Protein AF-A0A7V1NS88-F1 (afdb_monomer)

Mean predicted aligned error: 7.19 Å

Nearest PDB structures (foldseek):
  8sye-assembly1_A  TM=9.086E-01  e=4.274E-04  Thermus thermophilus HB27
  7ya2-assembly1_F  TM=7.480E-01  e=1.067E-02  Staphylococcus aureus subsp. aureus str. Newman

Structure (mmCIF, N/CA/C/O backbone):
data_AF-A0A7V1NS88-F1
#
_entry.id   AF-A0A7V1NS88-F1
#
loop_
_atom_site.group_PDB
_atom_site.id
_atom_site.type_symbol
_atom_site.label_atom_id
_atom_site.label_alt_id
_atom_site.label_comp_id
_atom_site.label_asym_id
_atom_site.label_entity_id
_atom_site.label_seq_id
_atom_site.pdbx_PDB_ins_code
_atom_site.Cartn_x
_atom_site.Cartn_y
_atom_site.Cartn_z
_atom_site.occupancy
_atom_site.B_iso_or_equiv
_atom_site.auth_seq_id
_atom_site.auth_comp_i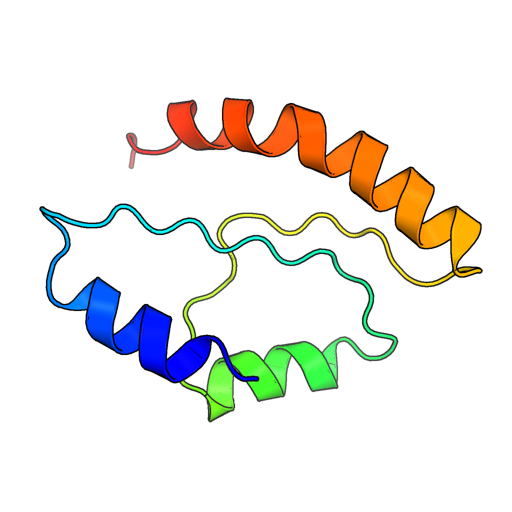d
_atom_site.auth_asym_id
_atom_site.auth_atom_id
_atom_site.pdbx_PDB_model_num
ATOM 1 N N . MET A 1 1 ? -4.840 -10.582 2.189 1.00 60.06 1 MET A N 1
ATOM 2 C CA . MET A 1 1 ? -3.975 -9.492 2.695 1.00 60.06 1 MET A CA 1
ATOM 3 C C . MET A 1 1 ? -3.836 -9.656 4.210 1.00 60.06 1 MET A C 1
ATOM 5 O O . MET A 1 1 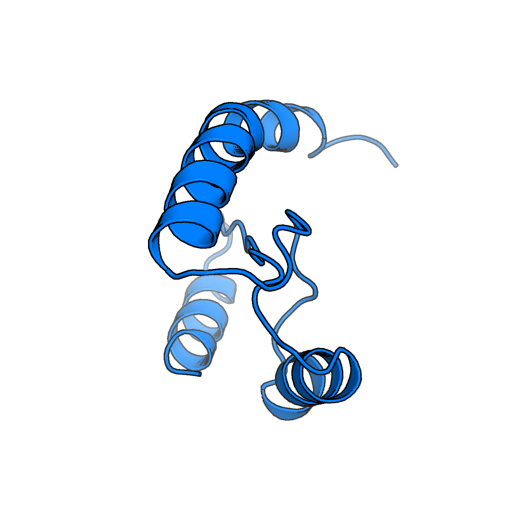? -4.858 -9.773 4.869 1.00 60.06 1 MET A O 1
ATOM 9 N N . LYS A 1 2 ? -2.616 -9.752 4.764 1.00 79.94 2 LYS A N 1
ATOM 10 C CA . LYS A 1 2 ? -2.396 -10.100 6.190 1.00 79.94 2 LYS A CA 1
ATOM 11 C C . LYS A 1 2 ? -2.671 -8.950 7.173 1.00 79.94 2 LYS A C 1
ATOM 13 O O . LYS A 1 2 ? -2.866 -9.204 8.352 1.00 79.94 2 LYS A O 1
ATOM 18 N N . ALA A 1 3 ? -2.696 -7.707 6.690 1.00 87.50 3 ALA A N 1
ATOM 19 C CA . ALA A 1 3 ? -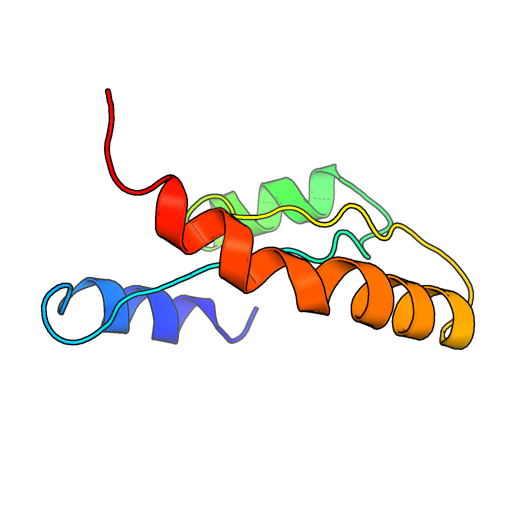2.839 -6.520 7.533 1.00 87.50 3 ALA A CA 1
ATOM 20 C C . ALA A 1 3 ? -4.286 -6.235 7.980 1.00 87.50 3 ALA A C 1
ATOM 22 O O . ALA A 1 3 ? -4.475 -5.609 9.015 1.00 87.50 3 ALA A O 1
ATOM 23 N N . ALA A 1 4 ? -5.303 -6.711 7.247 1.00 89.69 4 ALA A N 1
ATOM 24 C CA . ALA A 1 4 ? -6.702 -6.349 7.506 1.00 89.69 4 ALA A CA 1
ATOM 25 C C . ALA A 1 4 ? -7.202 -6.670 8.928 1.00 89.69 4 ALA A C 1
ATOM 27 O O . ALA A 1 4 ? -7.788 -5.784 9.550 1.00 89.69 4 ALA A O 1
ATOM 28 N N . PRO A 1 5 ? -6.932 -7.857 9.508 1.00 92.00 5 PRO A N 1
ATOM 29 C CA . PRO A 1 5 ? -7.325 -8.134 10.890 1.00 92.00 5 PRO A CA 1
ATOM 30 C C . PRO A 1 5 ? -6.645 -7.205 11.905 1.00 92.00 5 PRO A C 1
ATOM 32 O O . PRO A 1 5 ? -7.281 -6.789 12.865 1.00 92.00 5 PRO A O 1
ATOM 35 N N . ILE A 1 6 ? -5.376 -6.850 11.669 1.00 92.38 6 ILE A N 1
ATOM 36 C CA . ILE A 1 6 ? -4.602 -5.965 12.552 1.00 92.38 6 ILE A CA 1
ATOM 37 C C . ILE A 1 6 ? -5.175 -4.547 12.505 1.00 92.38 6 ILE A C 1
ATOM 39 O O . ILE A 1 6 ? -5.448 -3.967 13.549 1.00 92.38 6 ILE A O 1
ATOM 43 N N . MET A 1 7 ? -5.425 -4.015 11.305 1.00 92.25 7 MET A N 1
ATOM 44 C CA . MET A 1 7 ? -6.020 -2.684 11.139 1.00 92.25 7 MET A CA 1
ATOM 45 C C . MET A 1 7 ? -7.408 -2.594 11.774 1.00 92.25 7 MET A C 1
ATOM 47 O O . MET A 1 7 ? -7.720 -1.619 12.458 1.00 92.25 7 MET A O 1
ATOM 51 N N . ARG A 1 8 ? -8.229 -3.639 11.596 1.00 92.44 8 ARG A N 1
ATOM 52 C CA . ARG A 1 8 ? -9.555 -3.728 12.217 1.00 92.44 8 ARG A CA 1
ATOM 53 C C . ARG A 1 8 ? -9.465 -3.694 13.743 1.00 92.44 8 ARG A C 1
ATOM 55 O O . ARG A 1 8 ? -10.283 -3.031 14.372 1.00 92.44 8 ARG A O 1
ATOM 62 N N . GLU A 1 9 ? -8.492 -4.384 14.335 1.00 95.12 9 GLU A N 1
ATOM 63 C CA . GLU A 1 9 ? -8.307 -4.369 15.788 1.00 95.12 9 GLU A CA 1
ATOM 64 C C . GLU A 1 9 ? -7.799 -3.010 16.281 1.00 95.12 9 GLU A C 1
ATOM 66 O O . GLU A 1 9 ? -8.385 -2.431 17.191 1.00 95.12 9 GLU A O 1
ATOM 71 N N . MET A 1 10 ? -6.779 -2.449 15.627 1.00 94.44 10 MET A N 1
ATOM 72 C CA . MET A 1 10 ? -6.234 -1.129 15.966 1.00 94.44 10 MET A CA 1
ATOM 73 C C . MET A 1 10 ? -7.289 -0.019 15.855 1.00 94.44 10 MET A C 1
ATOM 75 O O . MET A 1 10 ? -7.269 0.928 16.638 1.00 94.44 10 MET A O 1
ATOM 79 N N . ALA A 1 11 ? -8.246 -0.138 14.926 1.00 91.81 11 ALA A N 1
ATOM 80 C CA . ALA A 1 11 ? -9.306 0.852 14.728 1.00 91.81 11 ALA A CA 1
ATOM 81 C C . ALA A 1 11 ? -10.266 0.972 15.925 1.00 91.81 11 ALA A C 1
ATOM 83 O O . ALA A 1 11 ? -10.936 1.994 16.064 1.00 91.81 11 ALA A O 1
ATOM 84 N N . LYS A 1 12 ? -10.318 -0.032 16.812 1.00 95.38 12 LYS A N 1
ATOM 85 C CA . LYS A 1 12 ? -11.107 0.024 18.053 1.00 95.38 12 LYS A CA 1
ATOM 86 C C . LYS A 1 12 ? -10.493 0.946 19.113 1.00 95.38 12 LYS A C 1
ATOM 88 O O . LYS A 1 12 ? -11.198 1.334 20.040 1.00 95.38 12 LYS A O 1
ATOM 93 N N . TYR A 1 13 ? -9.218 1.318 18.966 1.00 96.56 13 TYR A N 1
ATOM 94 C CA . TYR A 1 13 ? -8.459 2.113 19.936 1.00 96.56 13 TYR A CA 1
ATOM 95 C C . TYR A 1 13 ? -7.881 3.390 19.290 1.00 96.56 13 TYR A C 1
ATOM 97 O O . TYR A 1 13 ? -6.663 3.572 19.234 1.00 96.56 13 TYR A O 1
ATOM 105 N N . PRO A 1 14 ? -8.729 4.316 18.802 1.00 91.38 14 PRO A N 1
ATOM 106 C CA . PRO A 1 14 ? -8.289 5.492 18.040 1.00 91.38 14 PRO A CA 1
ATOM 107 C C . PRO A 1 14 ? -7.477 6.511 18.857 1.00 91.38 14 PRO A C 1
ATOM 109 O O . PRO A 1 14 ? -6.848 7.396 18.286 1.00 91.38 14 PRO A O 1
ATOM 112 N N . HIS A 1 15 ? -7.496 6.415 20.190 1.00 94.06 15 HIS A N 1
ATOM 113 C CA . HIS A 1 15 ? -6.669 7.243 21.075 1.00 94.06 15 HIS A CA 1
ATOM 114 C C . HIS A 1 15 ? -5.268 6.661 21.309 1.00 94.06 15 HIS A C 1
ATOM 116 O O . HIS A 1 15 ? -4.389 7.378 21.780 1.00 94.06 15 HIS A O 1
ATOM 122 N N . GLU A 1 16 ? -5.062 5.383 20.982 1.00 96.06 16 GLU A N 1
ATOM 123 C CA . GLU A 1 16 ? -3.790 4.673 21.157 1.00 96.06 16 GLU A CA 1
ATOM 124 C C . GLU A 1 16 ? -3.056 4.499 19.825 1.00 96.06 16 GLU A C 1
ATOM 126 O O . GLU A 1 16 ? -1.828 4.584 19.780 1.00 96.06 16 GLU A O 1
ATOM 131 N N . PHE A 1 17 ? -3.800 4.298 18.732 1.00 93.38 17 PHE A N 1
ATOM 132 C CA . PHE A 1 17 ? -3.234 4.058 17.410 1.00 93.38 17 PHE A CA 1
ATOM 133 C C . PHE A 1 17 ? -3.732 5.063 16.374 1.00 93.38 17 PHE A C 1
ATOM 135 O O . PHE A 1 17 ? -4.906 5.085 16.007 1.00 93.38 17 PHE A O 1
ATOM 142 N N . GLU A 1 18 ? -2.793 5.826 15.820 1.00 90.06 18 GLU A N 1
ATOM 143 C CA . GLU A 1 18 ? -2.984 6.541 14.562 1.00 90.06 18 GLU A CA 1
ATOM 144 C C . GLU A 1 18 ? -2.593 5.611 13.407 1.00 90.06 18 GLU A C 1
ATOM 146 O O . GLU A 1 18 ? -1.478 5.086 13.360 1.00 90.06 18 GLU A O 1
ATOM 151 N N . GLN A 1 19 ? -3.523 5.379 12.482 1.00 89.12 19 GLN A N 1
ATOM 152 C CA . GLN A 1 19 ? -3.306 4.513 11.327 1.00 89.12 19 GLN A CA 1
ATOM 153 C C . GLN A 1 19 ? -3.179 5.356 10.063 1.00 89.12 19 GLN A C 1
ATOM 155 O O . GLN A 1 19 ? -4.001 6.234 9.821 1.00 89.12 19 GLN A O 1
ATOM 160 N N . LEU A 1 20 ? -2.164 5.053 9.252 1.00 89.19 20 LEU A N 1
ATOM 161 C CA . LEU A 1 20 ? -1.988 5.613 7.917 1.00 89.19 20 LEU A CA 1
ATOM 162 C C . LEU A 1 20 ? -1.799 4.466 6.926 1.00 89.19 20 LEU A C 1
ATOM 164 O O . LEU A 1 20 ? -0.805 3.735 6.983 1.00 89.19 20 LEU A O 1
ATOM 168 N N . LEU A 1 21 ? -2.749 4.310 6.014 1.00 89.25 21 LEU A N 1
ATOM 169 C CA . LEU A 1 21 ? -2.733 3.289 4.984 1.00 89.25 21 LEU A CA 1
ATOM 170 C C . LEU A 1 21 ? -2.161 3.858 3.683 1.00 89.25 21 LEU A C 1
ATOM 172 O O . LEU A 1 21 ? -2.765 4.700 3.020 1.00 89.25 21 LEU A O 1
ATOM 176 N N . VAL A 1 22 ? -0.995 3.350 3.285 1.00 89.81 22 VAL A N 1
ATOM 177 C CA . VAL A 1 22 ? -0.313 3.754 2.051 1.00 89.81 22 VAL A CA 1
ATOM 178 C C . VAL A 1 22 ? -0.355 2.617 1.038 1.00 89.81 22 VAL A C 1
ATOM 180 O O . VAL A 1 22 ? 0.157 1.527 1.290 1.00 89.81 22 VAL A O 1
ATOM 183 N N . HIS A 1 23 ? -0.933 2.878 -0.131 1.00 88.56 23 HIS A N 1
ATOM 184 C CA . HIS A 1 23 ? -0.983 1.935 -1.241 1.00 88.56 23 HIS A CA 1
ATOM 185 C C . HIS A 1 23 ? 0.034 2.323 -2.320 1.00 88.56 23 HIS A C 1
ATOM 187 O O . HIS A 1 23 ? -0.060 3.383 -2.941 1.00 88.56 23 HIS A O 1
ATOM 193 N N . THR A 1 24 ? 1.006 1.447 -2.583 1.00 89.94 24 THR A N 1
ATOM 194 C CA . THR A 1 24 ? 2.114 1.737 -3.511 1.00 89.94 24 THR A CA 1
ATOM 195 C C . THR A 1 24 ? 1.682 1.796 -4.976 1.00 89.94 24 THR A C 1
ATOM 197 O O . THR A 1 24 ? 2.304 2.498 -5.767 1.00 89.94 24 THR A O 1
ATOM 200 N N . GLY A 1 25 ? 0.602 1.104 -5.351 1.00 86.81 25 GLY A N 1
ATOM 201 C CA . GLY A 1 25 ? 0.104 1.085 -6.732 1.00 86.81 25 GLY A CA 1
ATOM 202 C C . GLY A 1 25 ? 0.855 0.114 -7.648 1.00 86.81 25 GLY A C 1
ATOM 203 O O . GLY A 1 25 ? 0.963 0.378 -8.836 1.00 86.81 25 GLY A O 1
ATOM 204 N N . GLN A 1 26 ? 1.405 -0.980 -7.109 1.00 81.69 26 GLN A N 1
ATOM 205 C CA . GLN A 1 26 ? 2.197 -1.971 -7.864 1.00 81.69 26 GLN A CA 1
ATOM 206 C C . GLN A 1 26 ? 1.360 -3.113 -8.484 1.00 81.69 26 GLN A C 1
ATOM 208 O O . GLN A 1 26 ? 1.919 -4.096 -8.970 1.00 81.69 26 GLN A O 1
ATOM 213 N N . HIS A 1 27 ? 0.025 -3.029 -8.460 1.00 71.69 27 HIS A N 1
ATOM 214 C CA . HIS A 1 27 ? -0.845 -4.063 -9.028 1.00 71.69 27 HIS A CA 1
ATOM 215 C C . HIS A 1 27 ? -1.091 -3.840 -10.526 1.00 71.69 27 HIS A C 1
ATOM 217 O O . HIS A 1 27 ? -1.316 -2.718 -10.962 1.00 71.69 27 HIS A O 1
ATOM 223 N N . TYR A 1 28 ? -1.067 -4.930 -11.300 1.00 55.44 28 TYR A N 1
ATOM 224 C CA . TYR A 1 28 ? -1.298 -4.921 -12.752 1.00 55.44 28 TYR A CA 1
ATOM 225 C C . TYR A 1 28 ? -2.772 -4.731 -13.146 1.00 55.44 28 TYR A C 1
ATOM 227 O O . TYR A 1 28 ? -3.045 -4.421 -14.300 1.00 55.44 28 TYR A O 1
ATOM 235 N N . ASP A 1 29 ? -3.706 -4.921 -12.208 1.00 65.75 29 ASP A N 1
ATOM 236 C CA . ASP A 1 29 ? -5.142 -4.770 -12.446 1.00 65.75 29 ASP A CA 1
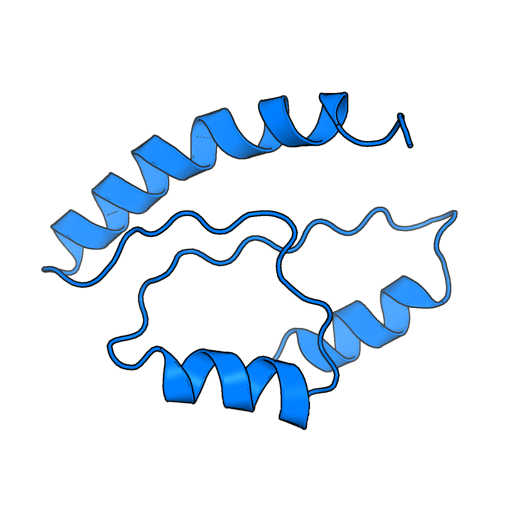ATOM 237 C C . ASP A 1 29 ? -5.792 -3.934 -11.328 1.00 65.75 29 ASP A C 1
ATOM 239 O O . ASP A 1 29 ? -5.848 -4.334 -10.157 1.00 65.75 29 ASP A O 1
ATOM 243 N N . ASP A 1 30 ? -6.288 -2.756 -11.704 1.00 60.72 30 ASP A N 1
ATOM 244 C CA . ASP A 1 30 ? -7.010 -1.831 -10.828 1.00 60.72 30 ASP A CA 1
ATOM 245 C C . ASP A 1 30 ? -8.306 -2.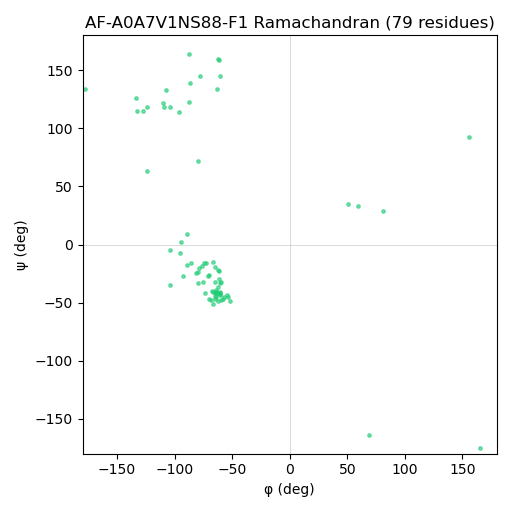445 -10.275 1.00 60.72 30 ASP A C 1
ATOM 247 O O . ASP A 1 30 ? -8.713 -2.119 -9.152 1.00 60.72 30 ASP A O 1
ATOM 251 N N . ASN A 1 31 ? -8.947 -3.361 -11.014 1.00 62.72 31 ASN A N 1
ATOM 252 C CA . ASN A 1 31 ? -10.133 -4.066 -10.525 1.00 62.72 31 ASN A CA 1
ATOM 253 C C . ASN A 1 31 ? -9.784 -4.995 -9.367 1.00 62.72 31 ASN A C 1
ATOM 255 O O . ASN A 1 31 ? -10.519 -5.041 -8.380 1.00 62.72 31 ASN A O 1
ATOM 259 N N . MET A 1 32 ? -8.644 -5.680 -9.442 1.00 65.19 32 MET A N 1
ATOM 260 C CA . MET A 1 32 ? -8.210 -6.581 -8.380 1.00 65.19 32 MET A CA 1
ATOM 261 C C . MET A 1 32 ? -7.968 -5.813 -7.072 1.00 65.19 32 MET A C 1
ATOM 263 O O . MET A 1 32 ? -8.409 -6.247 -6.009 1.00 65.19 32 MET A O 1
ATOM 267 N N . SER A 1 33 ? -7.353 -4.629 -7.146 1.00 66.19 33 SER A N 1
ATOM 268 C CA . SER A 1 33 ? -7.118 -3.786 -5.965 1.00 66.19 33 SER A CA 1
ATOM 269 C C . SER A 1 33 ? -8.432 -3.317 -5.326 1.00 66.19 33 SER A C 1
ATOM 271 O O . SER A 1 33 ? -8.600 -3.426 -4.113 1.00 66.19 33 SER A O 1
ATOM 273 N N . LYS A 1 34 ? -9.402 -2.861 -6.132 1.00 69.50 34 LYS A N 1
ATOM 274 C CA . LYS A 1 34 ? -10.715 -2.400 -5.637 1.00 69.50 34 LYS A CA 1
ATOM 275 C C . LYS A 1 34 ? -11.522 -3.513 -4.970 1.00 69.50 34 LYS A C 1
ATOM 277 O O . LYS A 1 34 ? -12.132 -3.276 -3.927 1.00 69.50 34 LYS A O 1
ATOM 282 N N . VAL A 1 35 ? -11.509 -4.713 -5.549 1.00 73.50 35 VAL A N 1
ATOM 283 C CA . VAL A 1 35 ? -12.182 -5.888 -4.977 1.00 73.50 35 VAL A CA 1
ATOM 284 C C . VAL A 1 35 ? -11.552 -6.264 -3.634 1.00 73.50 35 VAL A C 1
ATOM 286 O O . VAL A 1 35 ? -12.280 -6.483 -2.673 1.00 73.50 35 VAL A O 1
ATOM 289 N N . PHE A 1 36 ? -10.221 -6.208 -3.499 1.00 77.31 36 PHE A N 1
ATOM 290 C CA . PHE A 1 36 ? -9.555 -6.497 -2.223 1.00 77.31 36 PHE A CA 1
ATOM 291 C C . PHE A 1 36 ? -9.954 -5.559 -1.082 1.00 77.31 36 PHE A C 1
ATOM 293 O O . PHE A 1 36 ? -10.150 -6.032 0.036 1.00 77.31 36 PHE A O 1
ATOM 300 N N . PHE A 1 37 ? -10.063 -4.252 -1.333 1.00 80.06 37 PHE A N 1
ATOM 301 C CA . PHE A 1 37 ? -10.483 -3.306 -0.293 1.00 80.06 37 PHE A CA 1
ATOM 302 C C . PHE A 1 37 ? -11.918 -3.563 0.159 1.00 80.06 37 PHE A C 1
ATOM 304 O O . PHE A 1 37 ? -12.196 -3.567 1.356 1.00 80.06 37 PHE A O 1
ATOM 311 N N . LYS A 1 38 ? -12.808 -3.837 -0.799 1.00 82.12 38 LYS A N 1
ATOM 312 C CA . LYS A 1 38 ? -14.215 -4.120 -0.527 1.00 82.12 38 LYS A CA 1
ATOM 313 C C . LYS A 1 38 ? -14.396 -5.431 0.240 1.00 82.12 38 LYS A C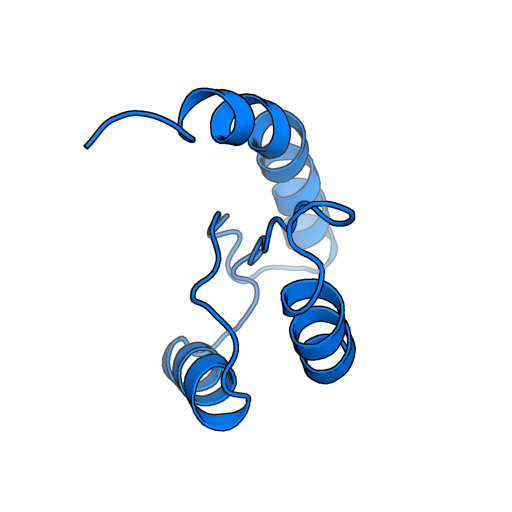 1
ATOM 315 O O . LYS A 1 38 ? -15.045 -5.432 1.279 1.00 82.12 38 LYS A O 1
ATOM 320 N N . ASP A 1 39 ? -13.801 -6.517 -0.242 1.00 85.62 39 ASP A N 1
ATOM 321 C CA . ASP A 1 39 ? -14.011 -7.859 0.314 1.00 85.62 39 ASP A CA 1
ATOM 322 C C . ASP A 1 39 ? -13.361 -8.035 1.690 1.00 85.62 39 ASP A C 1
ATOM 324 O O . ASP A 1 39 ? -13.813 -8.843 2.499 1.00 85.62 39 ASP A O 1
ATOM 328 N N . LEU A 1 40 ? -12.293 -7.283 1.972 1.00 85.25 40 LEU A N 1
ATOM 329 C CA . LEU A 1 40 ? -11.616 -7.307 3.270 1.00 85.25 40 LEU A CA 1
ATOM 330 C C . LEU A 1 40 ? -12.113 -6.223 4.231 1.00 85.25 40 LEU A C 1
ATOM 332 O O . LEU A 1 40 ? -11.569 -6.127 5.332 1.00 85.25 40 LEU A O 1
ATOM 336 N N . GLU A 1 41 ? -13.106 -5.424 3.822 1.00 85.88 41 GLU A N 1
ATOM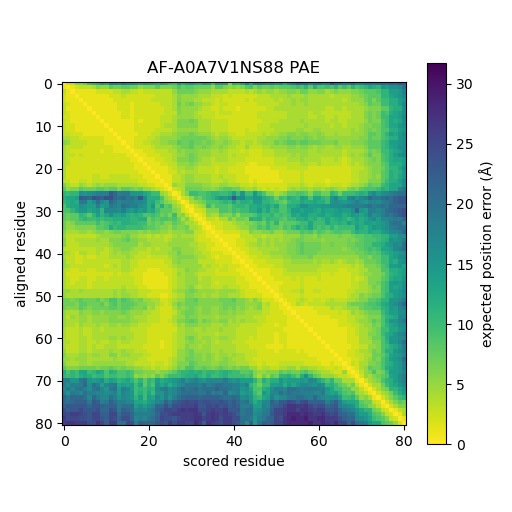 337 C CA . GLU A 1 41 ? -13.629 -4.277 4.579 1.00 85.88 41 GLU A CA 1
ATOM 338 C C . GLU A 1 41 ? -12.517 -3.325 5.048 1.00 85.88 41 GLU A C 1
ATOM 340 O O . GLU A 1 41 ? -12.559 -2.757 6.141 1.00 85.88 41 GLU A O 1
ATOM 345 N N . LEU A 1 42 ? -11.476 -3.184 4.231 1.00 85.44 42 LEU A N 1
ATOM 346 C CA . LEU A 1 42 ? -10.394 -2.254 4.500 1.00 85.44 42 LEU A CA 1
ATOM 347 C C . LEU A 1 42 ? -10.846 -0.832 4.143 1.00 85.44 42 LEU A C 1
ATOM 349 O O . LEU A 1 42 ? -11.558 -0.648 3.149 1.00 85.44 42 LEU A O 1
ATOM 353 N N . PRO A 1 43 ? -10.404 0.192 4.897 1.00 86.69 43 PRO A N 1
ATOM 354 C CA . PRO A 1 43 ? -10.613 1.570 4.484 1.00 86.69 43 PRO A CA 1
ATOM 355 C C . PRO A 1 43 ? -9.908 1.836 3.148 1.00 86.69 43 PRO A C 1
ATOM 357 O O . PRO A 1 43 ? -8.970 1.133 2.761 1.00 86.69 43 PRO A O 1
ATOM 360 N N . GLN A 1 44 ? -10.351 2.880 2.446 1.00 86.81 44 GLN A N 1
ATOM 361 C CA . GLN A 1 44 ? -9.594 3.391 1.305 1.00 86.81 44 GLN A CA 1
ATOM 362 C C . GLN A 1 44 ? -8.209 3.854 1.779 1.00 86.81 44 GLN A C 1
ATOM 364 O O . GLN A 1 44 ? -8.096 4.361 2.897 1.00 86.81 44 GLN A O 1
ATOM 369 N N . PRO A 1 45 ? -7.155 3.685 0.964 1.00 88.50 45 PRO A N 1
ATOM 370 C CA . PRO A 1 45 ? -5.832 4.154 1.335 1.00 88.50 45 PRO A CA 1
ATOM 371 C C . PRO A 1 45 ? -5.823 5.676 1.478 1.00 88.50 45 PRO A C 1
ATOM 373 O O . PRO A 1 45 ? -6.296 6.392 0.596 1.00 88.50 45 PRO A O 1
ATOM 376 N N . ASP A 1 4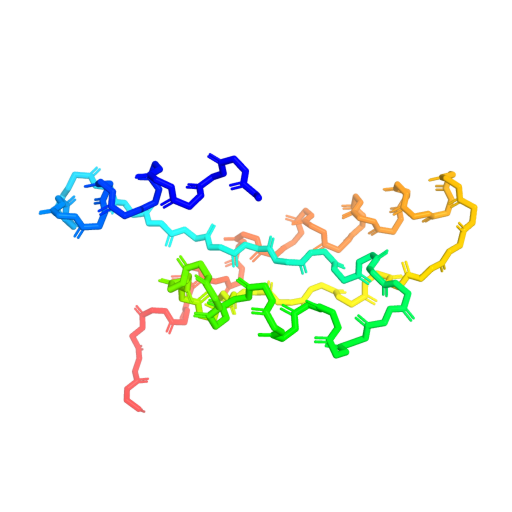6 ? -5.221 6.160 2.559 1.00 89.25 46 ASP A N 1
ATOM 377 C CA . ASP A 1 46 ? -5.009 7.587 2.801 1.00 89.25 46 ASP A CA 1
ATOM 378 C C . ASP A 1 46 ? -4.058 8.195 1.762 1.00 89.25 46 ASP A C 1
ATOM 380 O O . ASP A 1 46 ? -4.170 9.365 1.395 1.00 89.25 46 ASP A O 1
ATOM 384 N N . ILE A 1 47 ? -3.106 7.389 1.277 1.00 89.06 47 ILE A N 1
ATOM 385 C CA . ILE A 1 47 ? -2.132 7.794 0.265 1.00 89.06 47 ILE A CA 1
ATOM 386 C C . ILE A 1 47 ? -2.027 6.716 -0.811 1.00 89.06 47 ILE A C 1
ATOM 388 O O . ILE A 1 47 ? -1.713 5.560 -0.526 1.00 89.06 47 ILE A O 1
ATOM 392 N N . TYR A 1 48 ? -2.201 7.119 -2.068 1.00 88.88 48 TYR A N 1
ATOM 393 C CA . TYR A 1 48 ? -1.917 6.295 -3.240 1.00 88.88 48 TYR A CA 1
ATOM 394 C C . TYR A 1 48 ? -0.677 6.827 -3.970 1.00 88.88 48 TYR A C 1
ATOM 396 O O . TYR A 1 48 ? -0.673 7.967 -4.430 1.00 88.88 48 TYR A O 1
ATOM 404 N N . LEU A 1 49 ? 0.379 6.015 -4.069 1.00 89.62 49 LEU A N 1
ATOM 405 C CA . LEU A 1 49 ? 1.675 6.443 -4.619 1.00 89.62 49 LEU A CA 1
ATOM 406 C C . LEU A 1 49 ? 1.808 6.252 -6.137 1.00 89.62 49 LEU A C 1
ATOM 408 O O . LEU A 1 49 ? 2.699 6.842 -6.741 1.00 89.62 49 LEU A O 1
ATOM 412 N N . GLY A 1 50 ? 0.957 5.427 -6.754 1.00 87.94 50 GLY A N 1
ATOM 413 C CA . GLY A 1 50 ? 0.915 5.262 -8.211 1.00 87.94 50 GLY A CA 1
ATOM 414 C C . GLY A 1 50 ? 2.220 4.781 -8.863 1.00 87.94 50 GLY A C 1
ATOM 415 O O . GLY A 1 50 ? 2.512 5.175 -9.988 1.00 87.94 50 GLY A O 1
ATOM 416 N N . VAL A 1 51 ? 3.017 3.944 -8.186 1.00 90.38 51 VAL A N 1
ATOM 417 C CA . VAL A 1 51 ? 4.324 3.468 -8.691 1.00 90.38 51 VAL A CA 1
ATOM 418 C C . VAL A 1 51 ? 4.201 2.684 -10.007 1.00 90.38 51 VAL A C 1
ATOM 420 O O . VAL A 1 51 ? 5.096 2.763 -10.861 1.00 90.38 51 VAL A O 1
ATOM 423 N N . GLY A 1 52 ? 3.092 1.958 -10.176 1.00 86.38 52 GLY A N 1
ATOM 424 C CA . GLY A 1 52 ? 2.799 1.150 -11.353 1.00 86.38 52 GLY A CA 1
ATOM 425 C C . GLY A 1 52 ? 3.706 -0.075 -11.491 1.00 86.38 52 GLY A C 1
ATOM 426 O O . GLY A 1 52 ? 4.389 -0.498 -10.555 1.00 86.38 52 GLY A O 1
ATOM 427 N N . SER A 1 53 ? 3.714 -0.648 -12.693 1.00 85.38 53 SER A N 1
ATOM 428 C CA . SER A 1 53 ? 4.541 -1.800 -13.059 1.00 85.38 53 SER A CA 1
ATOM 429 C C . SER A 1 53 ? 5.937 -1.401 -13.560 1.00 85.38 53 SER A C 1
ATOM 431 O O . SER A 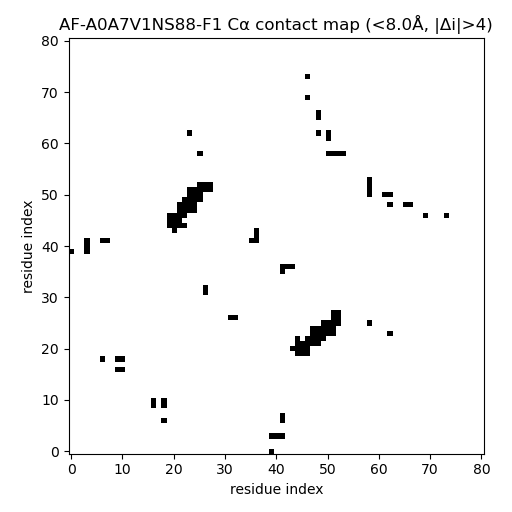1 53 ? 6.190 -0.265 -13.964 1.00 85.38 53 SER A O 1
ATOM 433 N N . GLY A 1 54 ? 6.851 -2.368 -13.588 1.00 88.56 54 GLY A N 1
ATOM 434 C CA . GLY A 1 54 ? 8.221 -2.210 -14.079 1.00 88.56 54 GLY A CA 1
ATOM 435 C C . GLY A 1 54 ? 9.096 -3.381 -13.642 1.00 88.56 54 GLY A C 1
ATOM 436 O O . GLY A 1 54 ? 8.605 -4.316 -13.003 1.00 88.56 54 GLY A O 1
ATOM 437 N N . SER A 1 55 ? 10.396 -3.333 -13.929 1.00 92.94 55 SER A N 1
ATOM 438 C CA . SER A 1 55 ? 11.331 -4.288 -13.326 1.00 92.94 55 SER A CA 1
ATOM 439 C C . SER A 1 55 ? 11.352 -4.129 -11.803 1.00 92.94 55 SER A C 1
ATOM 441 O O . SER A 1 55 ? 11.000 -3.074 -11.269 1.00 92.94 55 SER A O 1
ATOM 443 N N . HIS A 1 56 ? 11.800 -5.160 -11.086 1.00 91.31 56 HIS A N 1
ATOM 444 C CA . HIS A 1 56 ? 11.905 -5.091 -9.628 1.00 91.31 56 HIS A CA 1
ATOM 445 C C . HIS A 1 56 ? 12.739 -3.879 -9.172 1.00 91.31 56 HIS A C 1
ATOM 447 O O . HIS A 1 56 ? 12.308 -3.124 -8.306 1.00 91.31 56 HIS A O 1
ATOM 453 N N . GLY A 1 57 ? 13.874 -3.622 -9.834 1.00 95.62 57 GLY A N 1
ATOM 454 C CA . GLY A 1 57 ? 14.719 -2.460 -9.544 1.00 95.62 57 GLY A CA 1
ATOM 455 C C . GLY A 1 57 ? 14.019 -1.122 -9.797 1.00 95.62 57 GLY A C 1
ATOM 456 O O . GLY A 1 57 ? 14.113 -0.219 -8.970 1.00 95.62 57 GLY A O 1
ATOM 457 N N . GLN A 1 58 ? 13.264 -1.002 -10.894 1.00 93.62 58 GLN A N 1
ATOM 458 C CA . GLN A 1 58 ? 12.507 0.217 -11.203 1.00 93.62 58 GLN A CA 1
ATOM 459 C C . GLN A 1 58 ? 11.407 0.483 -10.174 1.00 93.62 58 GLN A C 1
ATOM 461 O O . GLN A 1 58 ? 11.254 1.618 -9.726 1.00 93.62 58 GLN A O 1
ATOM 466 N N . GLN A 1 59 ? 10.651 -0.547 -9.792 1.00 93.25 59 GLN A N 1
ATOM 467 C CA . GLN A 1 59 ? 9.586 -0.404 -8.805 1.00 93.25 59 GLN A CA 1
ATOM 468 C C . GLN A 1 59 ? 10.147 -0.030 -7.431 1.00 93.25 59 GLN A C 1
ATOM 470 O O . GLN A 1 59 ? 9.665 0.922 -6.825 1.00 93.25 59 GLN A O 1
ATOM 475 N N . THR A 1 60 ? 11.200 -0.713 -6.971 1.00 93.94 60 THR A N 1
ATOM 476 C CA . THR A 1 60 ? 11.853 -0.416 -5.688 1.00 93.94 60 THR A CA 1
ATOM 477 C C . THR A 1 60 ? 12.390 1.014 -5.650 1.00 93.94 60 THR A C 1
ATOM 479 O O . THR A 1 60 ? 12.095 1.749 -4.709 1.00 93.94 60 THR A O 1
ATOM 482 N N . ALA A 1 61 ? 13.108 1.445 -6.693 1.00 94.38 61 ALA A N 1
ATOM 483 C CA . ALA A 1 61 ? 13.634 2.807 -6.773 1.00 94.38 61 ALA A CA 1
ATOM 484 C C . ALA A 1 61 ? 12.512 3.856 -6.754 1.00 94.38 61 ALA A C 1
ATOM 486 O O . ALA A 1 61 ? 12.596 4.846 -6.030 1.00 94.38 61 ALA A O 1
ATOM 487 N N . ARG A 1 62 ? 11.428 3.624 -7.507 1.00 93.25 62 ARG A N 1
ATOM 488 C CA . ARG A 1 62 ? 10.268 4.522 -7.511 1.00 93.25 62 ARG A CA 1
ATOM 489 C C . ARG A 1 62 ? 9.615 4.597 -6.139 1.00 93.25 62 ARG A C 1
ATOM 491 O O . ARG A 1 62 ? 9.425 5.710 -5.670 1.00 93.25 62 ARG A O 1
ATOM 498 N N . VAL A 1 63 ? 9.334 3.459 -5.489 1.00 93.31 63 VAL A N 1
ATOM 499 C CA . VAL A 1 63 ? 8.771 3.426 -4.126 1.00 93.31 63 VAL A CA 1
ATOM 500 C C . VAL A 1 63 ? 9.610 4.283 -3.186 1.00 93.31 63 VAL A C 1
ATOM 502 O O . VAL A 1 63 ? 9.041 5.121 -2.499 1.00 93.31 63 VAL A O 1
ATOM 505 N N . MET A 1 64 ? 10.938 4.128 -3.185 1.00 92.88 64 MET A N 1
ATOM 506 C CA . MET A 1 64 ? 11.824 4.920 -2.323 1.00 92.88 64 MET A CA 1
ATOM 507 C C . MET A 1 64 ? 11.667 6.429 -2.567 1.00 92.88 64 MET A C 1
ATOM 509 O O . MET A 1 64 ? 11.473 7.179 -1.614 1.00 92.88 64 MET A O 1
ATOM 513 N N . LEU A 1 65 ? 11.660 6.858 -3.835 1.00 91.44 65 LEU A N 1
ATOM 514 C CA . LEU A 1 65 ? 11.547 8.272 -4.211 1.00 91.44 65 LEU A CA 1
ATOM 515 C C . LEU A 1 65 ? 10.211 8.911 -3.805 1.00 91.44 65 LEU A C 1
ATOM 517 O O . LEU A 1 65 ? 10.193 10.073 -3.403 1.00 91.44 65 LEU A O 1
ATOM 521 N N . VAL A 1 66 ? 9.093 8.188 -3.930 1.00 89.25 66 VAL A N 1
ATOM 522 C CA . VAL A 1 66 ? 7.762 8.750 -3.624 1.00 89.25 66 VAL A CA 1
ATOM 523 C C . VAL A 1 66 ? 7.312 8.508 -2.186 1.00 89.25 66 VAL A C 1
ATOM 525 O O . VAL A 1 66 ? 6.541 9.304 -1.654 1.00 89.25 66 VAL A O 1
ATOM 528 N N . PHE A 1 67 ? 7.790 7.447 -1.532 1.00 89.75 67 PHE A N 1
ATOM 529 C CA . PHE A 1 67 ? 7.425 7.141 -0.152 1.00 89.75 67 PHE A CA 1
ATOM 530 C C . PHE A 1 67 ? 8.102 8.085 0.841 1.00 89.75 67 PHE A C 1
ATOM 532 O O . PHE A 1 67 ? 7.432 8.548 1.750 1.00 89.75 67 PHE A O 1
ATOM 539 N N . GLU A 1 68 ? 9.384 8.422 0.677 1.00 85.25 68 GLU A N 1
ATOM 540 C CA . GLU A 1 68 ? 10.107 9.286 1.626 1.00 85.25 68 GLU A CA 1
ATOM 541 C C . GLU A 1 68 ? 9.417 10.646 1.913 1.00 85.25 68 GLU A C 1
ATOM 543 O O . GLU A 1 68 ? 9.274 11.006 3.087 1.00 85.25 68 GLU A O 1
ATOM 548 N N . PRO A 1 69 ? 8.915 11.404 0.915 1.00 78.00 69 PRO A N 1
ATOM 549 C CA . PRO A 1 69 ? 8.220 12.666 1.178 1.00 78.00 69 PRO A CA 1
ATOM 550 C C . PRO A 1 69 ? 6.761 12.509 1.651 1.00 78.00 69 PRO A C 1
ATOM 552 O O . PRO A 1 69 ? 6.210 13.445 2.239 1.00 78.00 69 PRO A O 1
ATOM 555 N N . ALA A 1 70 ? 6.111 11.364 1.416 1.00 73.25 70 ALA A N 1
ATOM 556 C CA . ALA A 1 70 ? 4.670 11.196 1.636 1.00 73.25 70 ALA A CA 1
ATOM 557 C C . ALA A 1 70 ? 4.221 11.280 3.121 1.00 73.25 70 ALA A C 1
ATOM 559 O O . ALA A 1 70 ? 3.235 11.964 3.406 1.00 73.25 70 ALA A O 1
ATOM 560 N N . PRO A 1 71 ? 4.937 10.705 4.111 1.00 65.38 71 PRO A N 1
ATOM 561 C CA . PRO A 1 71 ? 4.578 10.813 5.527 1.00 65.38 71 PRO A CA 1
ATOM 562 C C . PRO A 1 71 ? 4.583 12.243 6.083 1.00 65.38 71 PRO A C 1
ATOM 564 O O . PRO A 1 71 ? 3.946 12.502 7.105 1.00 65.38 71 PRO A O 1
ATOM 567 N N . ARG A 1 72 ? 5.311 13.181 5.457 1.00 57.94 72 ARG A N 1
ATOM 568 C CA . ARG A 1 72 ? 5.328 14.595 5.880 1.00 57.94 72 ARG A CA 1
ATOM 569 C C . ARG A 1 72 ? 4.106 15.367 5.395 1.00 57.94 72 ARG A C 1
ATOM 571 O O . ARG A 1 72 ? 3.654 16.262 6.103 1.00 57.94 72 ARG A O 1
ATOM 578 N N . SER A 1 73 ? 3.570 15.037 4.221 1.00 51.78 73 SER A N 1
ATOM 579 C CA . SER A 1 73 ? 2.440 15.761 3.626 1.00 51.78 73 SER A CA 1
ATOM 580 C C . SER A 1 73 ? 1.080 15.331 4.188 1.00 51.78 73 SER A C 1
ATOM 582 O O . SER A 1 73 ? 0.151 16.137 4.190 1.00 51.78 73 SER A O 1
ATOM 584 N N . ALA A 1 74 ? 0.960 14.108 4.713 1.00 53.97 74 ALA A N 1
ATOM 585 C CA . ALA A 1 74 ? -0.277 13.615 5.327 1.00 53.97 74 ALA A CA 1
ATOM 586 C C . ALA A 1 74 ? -0.548 14.207 6.723 1.00 53.97 74 ALA A C 1
ATOM 588 O O . ALA A 1 74 ? -1.698 14.495 7.053 1.00 53.97 74 ALA A O 1
ATOM 589 N N . ARG A 1 75 ? 0.499 14.507 7.509 1.00 53.38 75 ARG A N 1
ATOM 590 C CA . ARG A 1 75 ? 0.358 15.121 8.848 1.00 53.38 75 ARG A CA 1
ATOM 591 C C . ARG A 1 75 ? -0.279 16.514 8.827 1.00 53.38 75 ARG A C 1
ATOM 593 O O . ARG A 1 75 ? -0.801 16.950 9.845 1.00 53.38 75 ARG A O 1
ATOM 600 N N . SER A 1 76 ? -0.244 17.222 7.694 1.00 44.72 76 SER A N 1
ATOM 601 C CA . SER A 1 76 ? -0.810 18.574 7.569 1.00 44.72 76 SER A CA 1
ATOM 602 C C . SER A 1 76 ? -2.241 18.617 7.022 1.00 44.72 76 SER A C 1
ATOM 604 O O . SER A 1 76 ? -2.841 19.690 7.027 1.00 44.72 76 SER A O 1
ATOM 606 N N . ARG A 1 77 ? -2.809 17.488 6.567 1.00 45.28 77 ARG A N 1
ATOM 607 C CA . ARG A 1 77 ? -4.174 17.438 5.997 1.00 45.28 77 ARG A CA 1
ATOM 608 C C . ARG A 1 77 ? -5.229 16.843 6.923 1.00 45.28 77 ARG A C 1
ATOM 610 O O . ARG A 1 77 ? -6.414 16.949 6.619 1.00 45.28 77 ARG A O 1
ATOM 617 N N . VAL A 1 78 ? -4.849 16.332 8.094 1.00 40.81 78 VAL A N 1
ATOM 618 C CA . VAL A 1 78 ? -5.805 15.979 9.156 1.00 40.81 78 VAL A CA 1
ATOM 619 C C . VAL A 1 78 ? -6.213 17.250 9.907 1.00 40.81 78 VAL A C 1
ATOM 621 O O . VAL A 1 78 ? -5.748 17.501 11.014 1.00 40.81 78 VAL A O 1
ATOM 624 N N . ARG A 1 79 ? -7.011 18.099 9.245 1.00 35.88 79 ARG A N 1
ATOM 625 C CA . ARG A 1 79 ? -7.925 19.137 9.777 1.00 35.88 79 ARG A CA 1
ATOM 626 C C . ARG A 1 79 ? -8.152 20.207 8.709 1.00 35.88 79 ARG A C 1
ATOM 628 O O . ARG A 1 79 ? -7.433 21.202 8.660 1.00 35.88 79 ARG A O 1
ATOM 635 N N . LYS A 1 80 ? -9.202 20.032 7.913 1.00 26.75 80 LYS A N 1
ATOM 636 C CA . LYS A 1 80 ? -10.234 21.044 7.630 1.00 26.75 80 LYS A CA 1
ATOM 637 C C . LYS A 1 80 ? -11.276 20.414 6.706 1.00 26.75 80 LYS A C 1
ATOM 639 O O . LYS A 1 80 ? -10.905 19.699 5.783 1.00 26.75 80 LYS A O 1
ATOM 644 N N . TRP A 1 81 ? -12.535 20.641 7.073 1.00 37.19 81 TRP A N 1
ATOM 645 C CA . TRP A 1 81 ? -13.745 20.304 6.327 1.00 37.19 81 TRP A CA 1
ATOM 646 C C . TRP A 1 81 ? -13.652 20.705 4.857 1.00 37.19 81 TRP A C 1
ATOM 648 O O . TRP A 1 81 ? -13.067 21.784 4.598 1.00 37.19 81 TRP A O 1
#

Radius of gyration: 14.23 Å; Cα contacts (8 Å, |Δi|>4): 65; chains: 1; bounding box: 29×31×35 Å

Foldseek 3Di:
DVCLVVVVVVVVPVVVDDDAFEAAQADPDPVVVVVVCVVSVNDDGPYYQNLYYDPPVSSVVSCVVRVVCVVVVSVVPPDDD

Secondary structure (DSSP, 8-state):
-TTHHHHHHHTT-TTT-----EE----S-HHHHHHHHHHTTPPPPSEE----S--HHHHHHHHHHHHTTHHHHHTTTSS--

pLDDT: mean 80.41, std 16.63, range [26.75, 96.56]

Sequence (81 aa):
MKAAPIMREMAKYPHEFEQLLVHTGQHYDDNMSKVFFKDLELPQPDIYLGVGSGSHGQQTARVMLVFEPAPRSARSRVRKW

Solvent-accessible surface area (backbone atoms only — not comparable to full-atom values): 5150 Å² total; per-residue (Å²): 124,87,57,49,69,55,54,60,56,45,63,77,39,66,92,82,42,87,84,82,46,74,38,57,42,65,63,94,46,72,66,60,56,54,50,50,33,62,78,59,71,43,75,80,58,80,39,76,65,66,55,35,80,68,56,72,68,56,38,53,54,44,46,54,68,58,51,70,62,46,74,67,60,55,71,72,62,80,76,75,135